Protein AF-A6BIP2-F1 (afdb_monomer)

Mean predicted aligned error: 3.57 Å

Sequence (45 aa):
MGANAGGPHNVEQQTQIVKATLEQLEKIETPGKIVPLPFEYVAKI

Secondary structure (DSSP, 8-state):
--TTSS-TT-HHHHHHHHHHHHHHHHH-SSTT-----S-------

Foldseek 3Di:
DDPFQDDDPPVVSVVVVVVVVVVVVVVDPDPPDDDDDPGGHDDDD

Solvent-accessible surface area (backbone atoms only — not comparable to full-atom values): 3078 Å² total; per-residue (Å²): 133,63,99,39,53,46,48,89,90,36,60,67,57,43,50,50,51,52,53,57,51,55,56,42,68,77,67,54,91,53,92,88,68,87,75,91,70,102,57,77,38,80,87,85,132

Radius of gyration: 11.89 Å; Cα contacts (8 Å, |Δi|>4): 29; chains: 1; bounding box: 24×16×37 Å

Structure (mmCIF, N/CA/C/O backbone):
data_AF-A6BIP2-F1
#
_entry.id   AF-A6BIP2-F1
#
loop_
_atom_site.group_PDB
_atom_site.id
_atom_site.type_symbol
_atom_site.label_atom_id
_atom_site.label_alt_id
_atom_site.label_comp_id
_atom_site.label_asym_id
_atom_site.label_entity_id
_atom_site.label_seq_id
_atom_site.pdbx_PDB_ins_code
_atom_site.Cartn_x
_atom_site.Cartn_y
_atom_site.Cartn_z
_atom_site.occupancy
_atom_site.B_iso_or_equiv
_atom_site.auth_seq_id
_atom_site.auth_comp_id
_atom_site.auth_asym_id
_atom_site.auth_atom_id
_atom_site.pdbx_PDB_model_num
ATOM 1 N N . MET A 1 1 ? -1.889 -7.374 -1.236 1.00 64.31 1 MET A N 1
ATOM 2 C CA . MET A 1 1 ? -1.387 -6.615 -2.402 1.00 64.31 1 MET A CA 1
ATOM 3 C C . MET A 1 1 ? -1.517 -7.495 -3.630 1.00 64.31 1 MET A C 1
ATOM 5 O O . MET A 1 1 ? -1.224 -8.679 -3.523 1.00 64.31 1 MET A O 1
ATOM 9 N N . GLY A 1 2 ? -2.037 -6.957 -4.734 1.00 72.56 2 GLY A N 1
ATOM 10 C CA . GLY A 1 2 ? -2.150 -7.700 -5.993 1.00 72.56 2 GLY A CA 1
ATOM 11 C C . GLY A 1 2 ? -0.803 -7.811 -6.712 1.00 72.56 2 GLY A C 1
ATOM 12 O O . GLY A 1 2 ? 0.127 -7.076 -6.389 1.00 72.56 2 GLY A O 1
ATOM 13 N N . ALA A 1 3 ? -0.718 -8.696 -7.708 1.00 74.88 3 ALA A N 1
ATOM 14 C CA . ALA A 1 3 ? 0.497 -8.933 -8.500 1.00 74.88 3 ALA A CA 1
ATOM 15 C C . ALA A 1 3 ? 1.026 -7.680 -9.234 1.00 74.88 3 ALA A C 1
ATOM 17 O O . ALA A 1 3 ? 2.195 -7.630 -9.596 1.00 74.88 3 ALA A O 1
ATOM 18 N N . ASN A 1 4 ? 0.179 -6.660 -9.398 1.00 79.81 4 ASN A N 1
ATOM 19 C CA . ASN A 1 4 ? 0.479 -5.420 -10.111 1.00 79.81 4 ASN A CA 1
ATOM 20 C C . ASN A 1 4 ? 0.794 -4.242 -9.169 1.00 79.81 4 ASN A C 1
ATOM 22 O O . ASN A 1 4 ? 0.744 -3.092 -9.591 1.00 79.81 4 ASN A O 1
ATOM 26 N N . ALA A 1 5 ? 1.054 -4.467 -7.880 1.00 80.69 5 ALA A N 1
ATOM 27 C CA . ALA A 1 5 ? 1.355 -3.375 -6.954 1.00 80.69 5 ALA A CA 1
ATOM 28 C C . ALA A 1 5 ? 2.848 -3.002 -6.998 1.00 80.69 5 ALA A C 1
ATOM 30 O O . ALA A 1 5 ? 3.688 -3.756 -6.516 1.00 80.69 5 ALA A O 1
ATOM 31 N N . GLY A 1 6 ? 3.155 -1.807 -7.513 1.00 86.50 6 GLY A N 1
ATOM 32 C CA . GLY A 1 6 ? 4.507 -1.244 -7.533 1.00 86.50 6 GLY A CA 1
ATOM 33 C C . GLY A 1 6 ? 5.339 -1.734 -8.717 1.00 86.50 6 GLY A C 1
ATOM 34 O O . GLY A 1 6 ? 5.734 -2.895 -8.778 1.00 86.50 6 GLY A O 1
ATOM 35 N N . GLY A 1 7 ? 5.642 -0.834 -9.654 1.00 90.50 7 GLY A N 1
ATOM 36 C CA . GLY A 1 7 ? 6.478 -1.176 -10.805 1.00 90.50 7 GLY A CA 1
ATOM 37 C C . GLY A 1 7 ? 7.907 -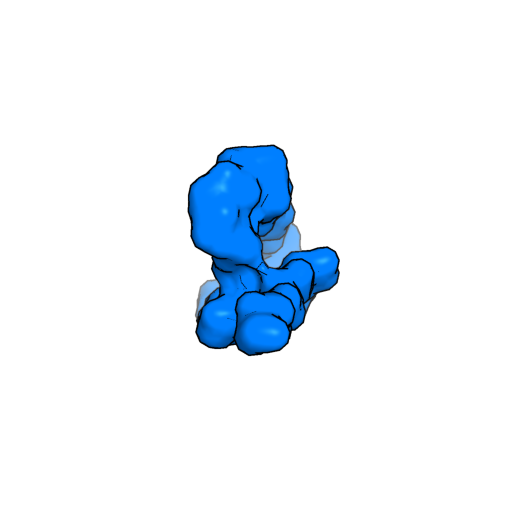1.597 -10.421 1.00 90.50 7 GLY A C 1
ATOM 38 O O . GLY A 1 7 ? 8.391 -1.224 -9.342 1.00 90.50 7 GLY A O 1
ATOM 39 N N . PRO A 1 8 ? 8.617 -2.339 -11.297 1.00 90.81 8 PRO A N 1
ATOM 40 C CA . PRO A 1 8 ? 10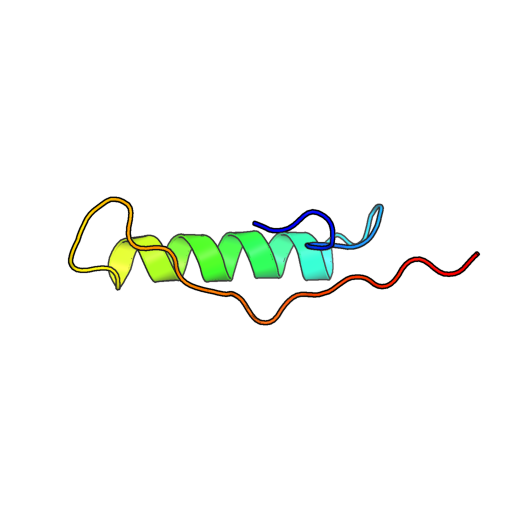.014 -2.704 -11.087 1.00 90.81 8 PRO A CA 1
ATOM 41 C C . PRO A 1 8 ? 10.871 -1.464 -10.816 1.00 90.81 8 PRO A C 1
ATOM 43 O O . PRO A 1 8 ? 10.861 -0.517 -11.597 1.00 90.81 8 PRO A O 1
ATOM 46 N N . HIS A 1 9 ? 11.587 -1.470 -9.690 1.00 92.62 9 HIS A N 1
ATOM 47 C CA . HIS A 1 9 ? 12.447 -0.370 -9.231 1.00 92.62 9 HIS A CA 1
ATOM 48 C C . HIS A 1 9 ? 11.779 1.026 -9.178 1.00 92.62 9 HIS A C 1
ATOM 50 O O . HIS A 1 9 ? 12.463 2.047 -9.175 1.00 92.62 9 HIS A O 1
ATOM 56 N N . ASN A 1 10 ? 10.446 1.105 -9.079 1.00 93.81 10 ASN A N 1
ATOM 57 C CA . ASN A 1 10 ? 9.750 2.369 -8.839 1.00 93.81 10 ASN A CA 1
ATOM 58 C C . ASN A 1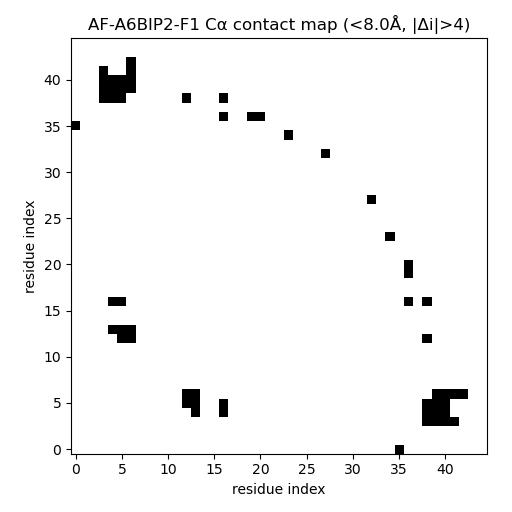 10 ? 9.716 2.669 -7.333 1.00 93.81 10 ASN A C 1
ATOM 60 O O . ASN A 1 10 ? 8.711 2.436 -6.657 1.00 93.81 10 ASN A O 1
ATOM 64 N N . VAL A 1 11 ? 10.842 3.153 -6.806 1.00 95.88 11 VAL A N 1
ATOM 65 C CA . VAL A 1 11 ? 11.043 3.407 -5.368 1.00 95.88 11 VAL A CA 1
ATOM 66 C C . VAL A 1 11 ? 9.979 4.343 -4.796 1.00 95.88 11 VAL A C 1
ATOM 68 O O . VAL A 1 11 ? 9.521 4.134 -3.674 1.00 95.88 11 VAL A O 1
ATOM 71 N N . GLU A 1 12 ? 9.545 5.346 -5.559 1.00 95.81 12 GLU A N 1
ATOM 72 C CA . GLU A 1 12 ?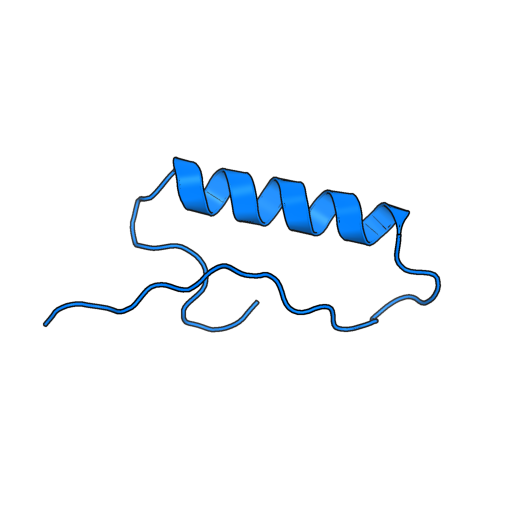 8.514 6.286 -5.121 1.00 95.81 12 GLU A CA 1
ATOM 73 C C . GLU A 1 12 ? 7.173 5.578 -4.899 1.00 95.81 12 GLU A C 1
ATOM 75 O O . GLU A 1 12 ? 6.634 5.614 -3.789 1.00 95.81 12 GLU A O 1
ATOM 80 N N . GLN A 1 13 ? 6.675 4.863 -5.912 1.00 94.19 13 GLN A N 1
ATOM 81 C CA . GLN A 1 13 ? 5.412 4.127 -5.817 1.00 94.19 13 GLN A CA 1
ATOM 82 C C . GLN A 1 13 ? 5.475 3.044 -4.730 1.00 94.19 13 GLN A C 1
ATOM 84 O O . GLN A 1 13 ? 4.544 2.903 -3.939 1.00 94.19 13 GLN A O 1
ATOM 89 N N . GLN A 1 14 ? 6.584 2.306 -4.647 1.00 94.44 14 GLN A N 1
ATOM 90 C CA . GLN A 1 14 ? 6.802 1.284 -3.618 1.00 94.44 14 GLN A CA 1
ATOM 91 C C . GLN A 1 14 ? 6.785 1.891 -2.208 1.00 94.44 14 GLN A C 1
ATOM 93 O O . GLN A 1 14 ? 6.147 1.350 -1.304 1.00 94.44 14 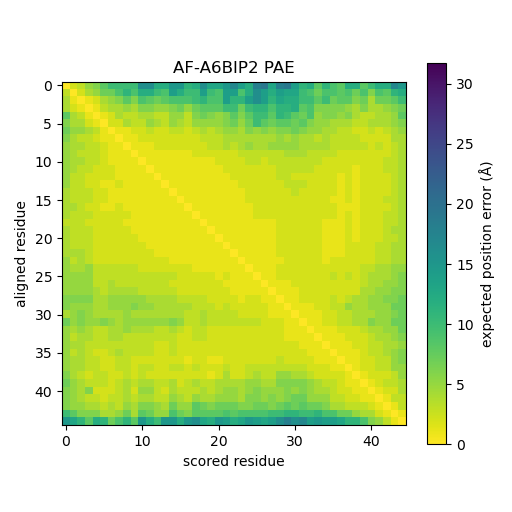GLN A O 1
ATOM 98 N N . THR A 1 15 ? 7.409 3.056 -2.023 1.00 96.69 15 THR A N 1
ATOM 99 C CA . THR A 1 15 ? 7.389 3.779 -0.744 1.00 96.69 15 THR A CA 1
ATOM 100 C C . THR A 1 15 ? 5.978 4.244 -0.386 1.00 96.69 15 THR A C 1
ATOM 102 O O . THR A 1 15 ? 5.558 4.121 0.766 1.00 96.69 15 THR A O 1
ATOM 105 N N . GLN A 1 16 ? 5.221 4.756 -1.359 1.00 96.81 16 GLN A N 1
ATOM 106 C CA . GLN A 1 16 ? 3.833 5.171 -1.150 1.00 96.81 16 GLN A CA 1
ATOM 107 C C . GLN A 1 16 ? 2.926 3.988 -0.776 1.00 96.81 16 GLN A C 1
ATOM 109 O O . GLN A 1 16 ? 2.103 4.130 0.128 1.00 96.81 16 GLN A O 1
ATOM 114 N N . ILE A 1 17 ? 3.120 2.815 -1.392 1.00 95.75 17 ILE A N 1
ATOM 115 C CA . ILE A 1 17 ? 2.407 1.577 -1.033 1.00 95.75 17 ILE A CA 1
ATOM 116 C C . ILE A 1 17 ? 2.644 1.225 0.438 1.00 95.75 17 ILE A C 1
ATOM 118 O O . ILE A 1 17 ? 1.684 0.951 1.164 1.00 95.75 17 ILE A O 1
ATOM 122 N N . VAL A 1 18 ? 3.900 1.257 0.897 1.00 95.88 18 VAL A N 1
ATOM 123 C CA . VAL A 1 18 ? 4.238 0.955 2.298 1.00 95.88 18 VAL A CA 1
ATOM 124 C C . VAL A 1 18 ? 3.577 1.959 3.239 1.00 95.88 18 VAL A C 1
ATOM 126 O O . VAL A 1 18 ? 2.902 1.544 4.179 1.00 95.88 18 VAL A O 1
ATOM 129 N N . LYS A 1 19 ? 3.692 3.264 2.964 1.00 97.50 19 LYS A N 1
ATOM 130 C CA . LYS A 1 19 ? 3.060 4.314 3.783 1.00 97.50 19 LYS A CA 1
ATOM 131 C C . LYS A 1 19 ? 1.546 4.127 3.885 1.00 97.50 19 LYS A C 1
ATOM 133 O O . LYS A 1 19 ? 1.015 4.061 4.989 1.00 97.50 19 LYS A O 1
ATOM 138 N N . ALA A 1 20 ? 0.869 3.955 2.752 1.00 96.38 20 ALA A N 1
ATOM 139 C CA . ALA A 1 20 ? -0.576 3.764 2.723 1.00 96.38 20 ALA A CA 1
ATOM 140 C C . ALA A 1 20 ? -1.006 2.480 3.452 1.00 96.38 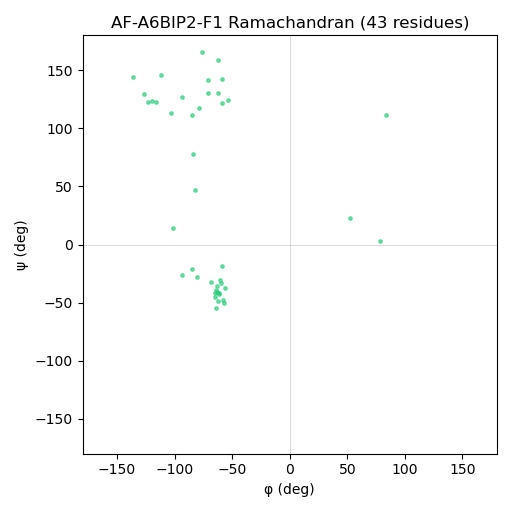20 ALA A C 1
ATOM 142 O O . ALA A 1 20 ? -2.039 2.473 4.113 1.00 96.38 20 ALA A O 1
ATOM 143 N N . THR A 1 21 ? -0.208 1.409 3.375 1.00 94.94 21 THR A N 1
ATOM 144 C CA . THR A 1 21 ? -0.463 0.164 4.119 1.00 94.94 21 THR A CA 1
ATOM 145 C C . THR A 1 21 ? -0.351 0.380 5.628 1.00 94.94 21 THR A C 1
ATOM 147 O O . THR A 1 21 ? -1.220 -0.073 6.369 1.00 94.94 21 THR A O 1
ATOM 150 N N . LEU A 1 22 ? 0.685 1.090 6.086 1.00 96.75 22 LEU A N 1
ATOM 151 C CA . LEU A 1 22 ? 0.879 1.387 7.508 1.00 96.75 22 LEU A CA 1
ATOM 152 C C . LEU A 1 22 ? -0.257 2.251 8.064 1.00 96.75 22 LEU A C 1
ATOM 154 O O . LEU A 1 22 ? -0.780 1.941 9.128 1.00 96.75 22 LEU A O 1
ATOM 158 N N . GLU A 1 23 ? -0.720 3.251 7.312 1.00 97.00 23 GLU A N 1
ATOM 159 C CA . GLU A 1 23 ? -1.897 4.035 7.706 1.00 97.00 23 GLU A CA 1
ATOM 160 C C . GLU A 1 23 ? -3.158 3.176 7.866 1.00 97.00 23 GLU A C 1
ATOM 162 O O . GLU A 1 23 ? -4.008 3.482 8.701 1.00 97.00 23 GLU A O 1
ATOM 167 N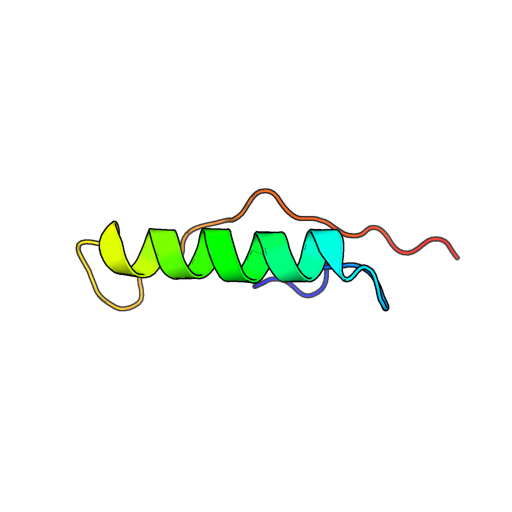 N . GLN A 1 24 ? -3.317 2.109 7.073 1.00 96.19 24 GLN A N 1
ATOM 168 C CA . GLN A 1 24 ? -4.453 1.205 7.251 1.00 96.19 24 GLN A CA 1
ATOM 169 C C . GLN A 1 24 ? -4.355 0.418 8.556 1.00 96.19 24 GLN A C 1
ATOM 171 O O . GLN A 1 24 ? -5.394 0.165 9.150 1.00 96.19 24 GLN A O 1
ATOM 176 N N . LEU A 1 25 ? -3.159 0.075 9.047 1.00 95.00 25 LEU A N 1
ATOM 177 C CA . LEU A 1 25 ? -3.020 -0.638 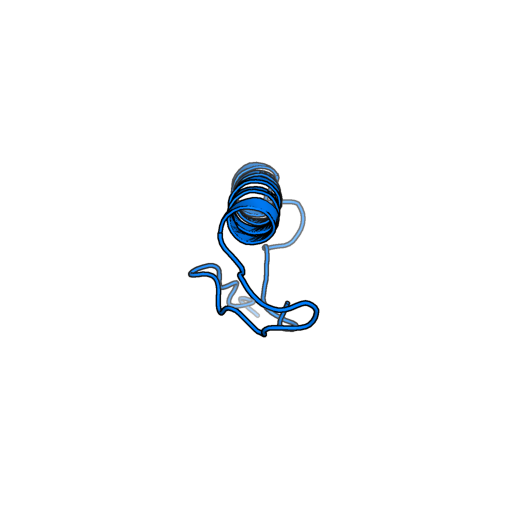10.326 1.00 95.00 25 LEU A CA 1
ATOM 178 C C . LEU A 1 25 ? -3.581 0.160 11.508 1.00 95.00 25 LEU A C 1
ATOM 180 O O . LEU A 1 25 ? -4.093 -0.439 12.447 1.00 95.00 25 LEU A O 1
ATOM 184 N N . GLU A 1 26 ? -3.526 1.490 11.441 1.00 96.12 26 GLU A N 1
ATOM 185 C CA . GLU A 1 26 ? -4.123 2.374 12.449 1.00 96.12 26 GLU A CA 1
ATOM 186 C C . GLU A 1 26 ? -5.636 2.561 12.253 1.00 96.12 26 GLU A C 1
ATOM 188 O O . GLU A 1 26 ? -6.357 2.823 13.213 1.00 96.12 26 GLU A O 1
ATOM 193 N N . LYS A 1 27 ? -6.129 2.442 11.013 1.00 96.56 27 LYS A N 1
ATOM 194 C CA . LYS A 1 27 ? -7.531 2.714 10.644 1.00 96.56 27 LYS A CA 1
ATOM 195 C C . LYS A 1 27 ? -8.426 1.475 10.669 1.00 96.56 27 LYS A C 1
ATOM 197 O O . LYS A 1 27 ? -9.643 1.613 10.788 1.00 96.56 27 LYS A O 1
ATOM 202 N N . ILE 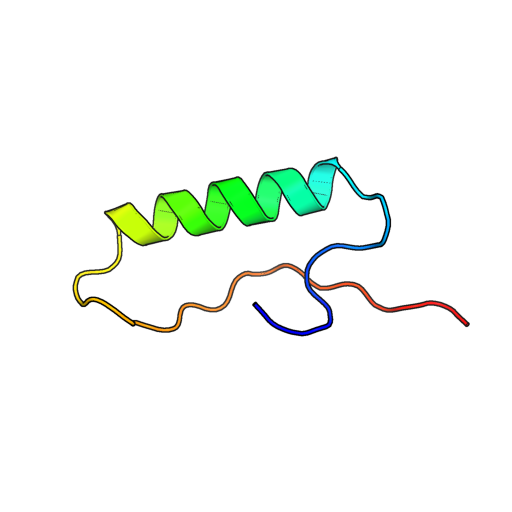A 1 28 ? -7.881 0.273 10.480 1.00 97.25 28 ILE A N 1
ATOM 203 C CA . ILE A 1 28 ? -8.694 -0.945 10.485 1.00 97.25 28 ILE A CA 1
ATOM 204 C C . ILE A 1 28 ? -9.171 -1.262 11.903 1.00 97.25 28 ILE A C 1
ATOM 206 O O . ILE A 1 28 ? -8.399 -1.342 12.847 1.00 97.25 28 ILE A O 1
ATOM 210 N N . GLU A 1 29 ? -10.468 -1.503 12.036 1.00 96.81 29 GLU A N 1
ATOM 211 C CA . GLU A 1 29 ? -11.078 -1.881 13.317 1.00 96.81 29 GLU A CA 1
ATOM 212 C C . GLU A 1 29 ? -10.987 -3.388 13.578 1.00 96.81 29 GLU A C 1
ATOM 214 O O . GLU A 1 29 ? -11.107 -3.852 14.708 1.00 96.81 29 GLU A O 1
ATOM 219 N N . THR A 1 30 ? -10.803 -4.171 12.512 1.00 96.75 30 THR A N 1
ATOM 220 C CA . THR A 1 30 ? -10.788 -5.633 12.553 1.00 96.75 30 THR A CA 1
ATOM 221 C C . THR A 1 30 ? -9.509 -6.174 11.915 1.00 96.75 30 THR A C 1
ATOM 223 O O . THR A 1 30 ? -9.171 -5.791 10.787 1.00 96.75 30 THR A O 1
ATOM 226 N N . PRO A 1 31 ? -8.787 -7.084 12.597 1.00 94.25 31 PRO A N 1
ATOM 227 C CA . PRO A 1 31 ? -7.638 -7.762 12.012 1.00 94.25 31 PRO A CA 1
ATOM 228 C C . PRO A 1 31 ? -8.024 -8.531 10.746 1.00 94.25 31 PRO A C 1
ATOM 230 O O . PRO A 1 31 ? -9.089 -9.138 10.669 1.00 94.25 31 PRO A O 1
ATOM 233 N N . GLY A 1 32 ? -7.141 -8.525 9.749 1.00 91.12 32 GLY A N 1
ATOM 234 C CA . GLY A 1 32 ? -7.350 -9.262 8.499 1.00 91.12 32 GLY A CA 1
ATOM 235 C C . GLY A 1 32 ? -8.307 -8.598 7.503 1.00 91.12 32 GLY A C 1
ATOM 236 O O . GLY A 1 32 ? -8.539 -9.160 6.433 1.00 91.12 32 GLY A O 1
ATOM 237 N N . LYS A 1 33 ? -8.832 -7.398 7.796 1.00 94.50 33 LYS A N 1
ATOM 238 C CA . LYS A 1 33 ? -9.630 -6.625 6.837 1.00 94.50 33 LYS A CA 1
ATOM 239 C C . LYS A 1 33 ? -8.815 -6.328 5.575 1.00 94.50 33 LYS A C 1
ATOM 241 O O . LYS A 1 33 ? -7.771 -5.683 5.626 1.00 94.50 33 LYS A O 1
ATOM 246 N N . ILE A 1 34 ? -9.323 -6.772 4.426 1.00 92.94 34 ILE A N 1
ATOM 247 C CA . ILE A 1 34 ? -8.727 -6.475 3.122 1.00 92.94 34 ILE A CA 1
ATOM 248 C C . ILE A 1 34 ? -9.138 -5.059 2.716 1.00 92.94 34 ILE A C 1
ATOM 250 O O . ILE A 1 34 ? -10.322 -4.783 2.529 1.00 92.94 34 ILE A O 1
ATOM 254 N N . VAL A 1 35 ? -8.154 -4.171 2.563 1.00 92.62 35 VAL A N 1
ATOM 255 C CA . VAL A 1 35 ? -8.355 -2.801 2.077 1.00 92.62 35 VAL A CA 1
ATOM 256 C C . VAL A 1 35 ? -7.619 -2.629 0.742 1.00 92.62 35 VAL A C 1
ATOM 258 O O . VAL A 1 35 ? -6.410 -2.871 0.690 1.00 92.62 35 VAL A O 1
ATOM 261 N N . PRO A 1 36 ? -8.310 -2.248 -0.349 1.00 92.94 36 PRO A N 1
ATOM 262 C CA . PRO A 1 36 ? -7.651 -1.959 -1.616 1.00 92.94 36 PRO A CA 1
ATOM 263 C C . PRO A 1 36 ? -6.859 -0.647 -1.521 1.00 92.94 36 PRO A C 1
ATOM 265 O O . PRO A 1 36 ? -7.316 0.321 -0.917 1.00 92.94 36 PRO A O 1
ATOM 268 N N . LEU A 1 37 ? -5.683 -0.607 -2.149 1.00 92.88 37 LEU A N 1
ATOM 269 C CA . LEU A 1 37 ? -4.871 0.604 -2.283 1.00 92.88 37 LEU A CA 1
ATOM 270 C C . LEU A 1 37 ? -4.828 1.042 -3.756 1.00 92.88 37 LEU A C 1
ATOM 272 O O . LEU A 1 37 ? -4.805 0.171 -4.628 1.00 92.88 37 LEU A O 1
ATOM 276 N N . PRO A 1 38 ? -4.779 2.353 -4.057 1.00 90.81 38 PRO A N 1
ATOM 277 C CA . PRO A 1 38 ? -4.873 2.880 -5.421 1.00 90.81 38 PRO A CA 1
ATOM 278 C C . PRO A 1 38 ? -3.524 2.834 -6.164 1.00 90.81 38 PRO A C 1
ATOM 280 O O . PRO A 1 38 ? -3.100 3.823 -6.758 1.00 90.81 38 PRO A O 1
ATOM 283 N N . PHE A 1 39 ? -2.821 1.701 -6.113 1.00 91.38 39 PHE A N 1
ATOM 284 C CA . PHE A 1 39 ? -1.542 1.516 -6.799 1.00 91.38 39 PHE A CA 1
ATOM 285 C C . PHE A 1 39 ? -1.640 0.370 -7.794 1.00 91.38 39 PHE A C 1
ATOM 287 O O . PHE A 1 39 ? -1.919 -0.768 -7.419 1.00 91.38 39 PHE A O 1
ATOM 294 N N . GLU A 1 40 ? -1.342 0.673 -9.051 1.00 90.00 40 GLU A N 1
ATOM 295 C CA . GLU A 1 40 ? -1.301 -0.301 -10.129 1.00 90.00 40 GLU A CA 1
ATOM 296 C C . GLU A 1 40 ? -0.066 -0.061 -10.999 1.00 90.00 40 GLU A C 1
ATOM 298 O O . GLU A 1 40 ? 0.383 1.071 -11.202 1.00 90.00 40 GLU A O 1
ATOM 303 N N . TYR A 1 41 ? 0.506 -1.151 -11.483 1.00 88.81 41 TYR A N 1
ATOM 304 C CA . TYR A 1 41 ? 1.567 -1.194 -12.463 1.00 88.81 41 TYR A CA 1
ATOM 305 C C . TYR A 1 41 ? 1.085 -2.032 -13.641 1.00 88.81 41 TYR A C 1
ATOM 307 O O . TYR A 1 41 ? 0.738 -3.202 -13.491 1.00 88.81 41 TYR A O 1
ATOM 315 N N . VAL A 1 42 ? 1.094 -1.426 -14.824 1.00 89.31 42 VAL A N 1
ATOM 316 C CA . VAL A 1 42 ? 0.819 -2.112 -16.084 1.00 89.31 42 VAL A CA 1
ATOM 317 C C . VAL A 1 42 ? 2.155 -2.337 -16.777 1.00 89.31 42 VAL A C 1
ATOM 319 O O . VAL A 1 42 ? 2.822 -1.379 -17.178 1.00 89.31 42 VAL A O 1
ATOM 322 N N . ALA A 1 43 ? 2.558 -3.601 -16.897 1.00 85.12 43 ALA A N 1
ATOM 323 C CA . ALA A 1 43 ? 3.753 -3.966 -17.641 1.00 85.12 43 ALA A CA 1
ATOM 324 C C . ALA A 1 43 ? 3.590 -3.565 -19.113 1.00 85.12 43 ALA A C 1
ATOM 326 O O . ALA A 1 43 ? 2.580 -3.877 -19.744 1.00 85.12 43 ALA A O 1
ATOM 327 N N . LYS A 1 44 ? 4.590 -2.871 -19.657 1.00 81.75 44 LYS A N 1
ATOM 328 C CA . LYS A 1 44 ? 4.705 -2.655 -21.100 1.00 81.75 44 LYS A CA 1
ATOM 329 C C . LYS A 1 44 ? 5.603 -3.754 -21.657 1.00 81.75 44 LYS A C 1
ATOM 331 O O . LYS A 1 44 ? 6.688 -3.965 -21.118 1.00 81.75 44 LYS A O 1
ATOM 336 N N . ILE A 1 45 ? 5.101 -4.455 -22.670 1.00 77.38 45 ILE A N 1
ATOM 337 C CA . ILE A 1 45 ? 5.803 -5.505 -23.420 1.00 77.38 45 ILE A CA 1
ATOM 338 C C . ILE A 1 45 ? 6.448 -4.862 -24.643 1.00 77.38 45 ILE A C 1
ATOM 340 O O . ILE A 1 45 ? 5.767 -4.011 -25.262 1.00 77.38 45 ILE A O 1
#

Organism: NCBI:txid411462

pLDDT: mean 91.0, std 7.41, range [64.31, 97.5]